Protein AF-A0A846NCU1-F1 (afdb_monomer_lite)

Sequence (88 aa):
GDSGSITPKGIHFHLGSQITRVDPYLRCVEKMAEFISHLRKEGVDLEYMDMGGGFGIAYRGKESPLDIEELANRLTPFIREHKLKLIM

Foldseek 3Di:
DDPPPDAAAEDEDEPAAQDQELVVLLVVLVVVLVVQVVVVVVVRHYAAYEHDDRFHDPPDPVDHTHDPVVNCVSCVVSCVVSNHDYHD

Secondary structure (DSSP, 8-state):
---SS----EEE----S-B--SHHHHHHHHHHHHHHHHHHHTT----EEE----B---SSTTPPPP-HHHHHHHHHHHHHHTTPEEE-

Radius of gyration: 15.2 Å; chains: 1; bounding box: 36×21×49 Å

Structure (mmCIF, N/CA/C/O backbone):
data_AF-A0A846NCU1-F1
#
_entry.id   AF-A0A846NCU1-F1
#
loop_
_atom_site.group_PDB
_atom_site.id
_atom_site.type_symbol
_atom_site.label_atom_id
_atom_site.label_alt_id
_atom_site.label_comp_id
_atom_site.label_asym_id
_atom_site.label_entity_id
_atom_site.label_seq_id
_atom_site.pdbx_PDB_ins_code
_atom_site.Cartn_x
_atom_site.Cartn_y
_atom_site.Cartn_z
_atom_site.occupancy
_atom_site.B_iso_or_equiv
_atom_site.auth_seq_id
_atom_site.auth_comp_id
_atom_site.auth_asym_id
_atom_site.auth_atom_id
_atom_site.pdbx_PDB_model_num
ATOM 1 N N . GLY A 1 1 ? -14.341 -10.713 16.975 1.00 55.56 1 GLY A N 1
ATOM 2 C CA . GLY A 1 1 ? -13.896 -11.574 18.085 1.00 55.56 1 GLY A CA 1
ATOM 3 C C . GLY A 1 1 ? -12.670 -10.942 18.688 1.00 55.56 1 GLY A C 1
ATOM 4 O O . GLY A 1 1 ? -11.706 -10.756 17.962 1.00 55.56 1 GLY A O 1
ATOM 5 N N . ASP A 1 2 ? -12.748 -10.531 19.948 1.00 66.06 2 ASP A N 1
ATOM 6 C CA . ASP A 1 2 ? -11.654 -9.873 20.662 1.00 66.06 2 ASP A CA 1
ATOM 7 C C . ASP A 1 2 ? -10.844 -10.941 21.410 1.00 66.06 2 ASP A C 1
ATOM 9 O O . ASP A 1 2 ? -11.385 -11.636 22.270 1.00 66.06 2 ASP A O 1
ATOM 13 N N . SER A 1 3 ? -9.580 -11.141 21.027 1.00 68.81 3 SER A N 1
ATOM 14 C CA . SER A 1 3 ? -8.692 -12.101 21.692 1.00 68.81 3 SER A CA 1
ATOM 15 C C . SER A 1 3 ? -7.936 -11.487 22.876 1.00 68.81 3 SER A C 1
ATOM 17 O O . SER A 1 3 ? -7.070 -12.154 23.439 1.00 68.81 3 SER A O 1
ATOM 19 N N . GLY A 1 4 ? -8.220 -10.231 23.257 1.00 81.81 4 GLY A N 1
ATOM 20 C CA . GLY A 1 4 ? -7.697 -9.543 24.447 1.00 81.81 4 GLY A CA 1
ATOM 21 C C . GLY A 1 4 ? -6.198 -9.205 24.428 1.00 81.81 4 GLY A C 1
ATOM 22 O O . GLY A 1 4 ? -5.754 -8.331 25.164 1.00 81.81 4 GLY A O 1
ATOM 23 N N . SER A 1 5 ? -5.411 -9.868 23.579 1.00 91.69 5 SER A N 1
ATOM 24 C CA . SER A 1 5 ? -3.955 -9.710 23.464 1.00 91.69 5 SER A CA 1
ATOM 25 C C . SER A 1 5 ? -3.478 -9.332 22.059 1.00 91.69 5 SER A C 1
ATOM 27 O O . SER A 1 5 ? -2.290 -9.080 21.869 1.00 91.69 5 SER A O 1
ATOM 29 N N . ILE A 1 6 ? -4.380 -9.285 21.069 1.00 91.38 6 ILE A N 1
ATOM 30 C CA . ILE A 1 6 ? -4.046 -8.991 19.670 1.00 91.38 6 ILE A CA 1
ATOM 31 C C . ILE A 1 6 ? -5.001 -7.926 19.141 1.00 91.38 6 ILE A C 1
ATOM 33 O O . ILE A 1 6 ? -6.217 -8.093 19.169 1.00 91.38 6 ILE A O 1
ATOM 37 N N . THR A 1 7 ? -4.436 -6.851 18.596 1.00 91.19 7 THR A N 1
ATOM 38 C CA . THR A 1 7 ? -5.184 -5.817 17.875 1.00 91.19 7 THR A CA 1
ATOM 39 C C . THR A 1 7 ? -4.718 -5.796 16.422 1.00 91.19 7 THR A C 1
ATOM 41 O O . THR A 1 7 ? -3.569 -5.428 16.167 1.00 91.19 7 THR A O 1
ATOM 44 N N . PRO A 1 8 ? -5.570 -6.169 15.453 1.00 92.69 8 PRO A N 1
ATOM 45 C CA . PRO A 1 8 ? -5.255 -6.003 14.040 1.00 92.69 8 PRO A CA 1
ATOM 46 C C . PRO A 1 8 ? -5.044 -4.519 13.720 1.00 92.69 8 PRO A C 1
ATOM 48 O O . PRO A 1 8 ? -5.892 -3.691 14.040 1.00 92.69 8 PRO A O 1
ATOM 51 N N . LYS A 1 9 ? -3.905 -4.178 13.109 1.00 94.06 9 LYS A N 1
ATOM 52 C CA . LYS A 1 9 ? -3.569 -2.791 12.736 1.00 94.06 9 LYS A CA 1
ATOM 53 C C . LYS A 1 9 ? -3.472 -2.560 11.238 1.00 94.06 9 LYS A C 1
ATOM 55 O O . LYS A 1 9 ? -3.617 -1.426 10.791 1.00 94.06 9 LYS A O 1
ATOM 60 N N . GLY A 1 10 ? -3.264 -3.606 10.454 1.00 93.94 10 GLY A N 1
ATOM 61 C CA . GLY A 1 10 ? -3.174 -3.476 9.012 1.00 93.94 10 GLY A CA 1
ATOM 62 C C . GLY A 1 10 ? -3.330 -4.794 8.285 1.00 93.94 10 GLY A C 1
ATOM 63 O O . GLY A 1 10 ? -3.537 -5.841 8.898 1.00 93.94 10 GLY A O 1
ATOM 64 N N . ILE A 1 11 ? -3.211 -4.705 6.968 1.00 94.25 11 ILE A N 1
ATOM 65 C CA . ILE A 1 11 ? -3.199 -5.839 6.052 1.00 94.25 11 ILE A CA 1
ATOM 66 C C . ILE A 1 11 ? -1.951 -5.775 5.177 1.00 94.25 11 ILE A C 1
ATOM 68 O O . ILE A 1 11 ? -1.494 -4.689 4.830 1.00 94.25 11 ILE A O 1
ATOM 72 N N . HIS A 1 12 ? -1.422 -6.942 4.825 1.00 94.81 12 HIS A N 1
ATOM 73 C CA . HIS A 1 12 ? -0.279 -7.091 3.938 1.00 94.81 12 HIS A CA 1
ATOM 74 C C . HIS A 1 12 ? -0.663 -7.962 2.743 1.00 94.81 12 HIS A C 1
ATOM 76 O O . HIS A 1 12 ? -1.342 -8.981 2.908 1.00 94.81 12 HIS A O 1
ATOM 82 N N . PHE A 1 13 ? -0.183 -7.599 1.557 1.00 93.88 13 PHE A N 1
ATOM 83 C CA . PHE A 1 13 ? -0.174 -8.482 0.399 1.00 93.88 13 PHE A CA 1
ATOM 84 C C . PHE A 1 13 ? 1.128 -8.351 -0.387 1.00 93.88 13 PHE A C 1
ATOM 86 O O . PHE A 1 13 ? 1.805 -7.333 -0.335 1.00 93.88 13 PHE A O 1
ATOM 93 N N . HIS A 1 14 ? 1.451 -9.389 -1.157 1.00 94.94 14 HIS A N 1
ATOM 94 C CA . HIS A 1 14 ? 2.602 -9.394 -2.046 1.00 94.94 14 HIS A CA 1
ATOM 95 C C . HIS A 1 14 ? 2.229 -10.070 -3.366 1.00 94.94 14 HIS A C 1
ATOM 97 O O . HIS A 1 14 ? 1.809 -11.227 -3.387 1.00 94.94 14 HIS A O 1
ATOM 103 N N . LEU A 1 15 ? 2.365 -9.335 -4.471 1.00 93.69 15 LEU A N 1
ATOM 104 C CA . LEU A 1 15 ? 1.997 -9.809 -5.809 1.0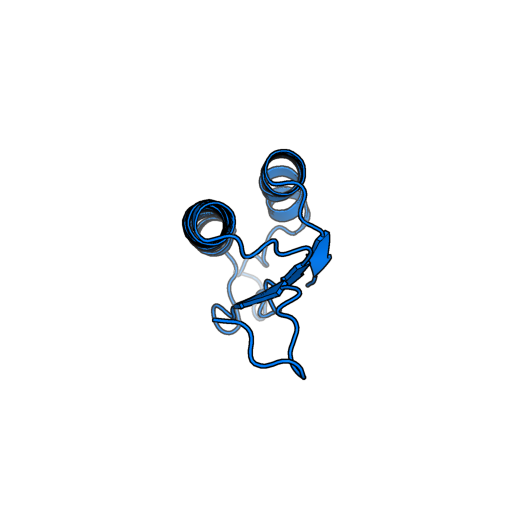0 93.69 15 LEU A CA 1
ATOM 105 C C . LEU A 1 15 ? 3.032 -10.751 -6.445 1.00 93.69 15 LEU A C 1
ATOM 107 O O . LEU A 1 15 ? 2.747 -11.368 -7.471 1.00 93.69 15 LEU A O 1
ATOM 111 N N . GLY A 1 16 ? 4.219 -10.854 -5.848 1.00 92.31 16 GLY A N 1
ATOM 112 C CA . GLY A 1 16 ? 5.389 -11.508 -6.422 1.00 92.31 16 GLY A CA 1
ATOM 113 C C . GLY A 1 16 ? 6.435 -10.493 -6.879 1.00 92.31 16 GLY A C 1
ATOM 114 O O . GLY A 1 16 ? 6.363 -9.313 -6.544 1.00 92.31 16 GLY A O 1
ATOM 115 N N . SER A 1 17 ? 7.408 -10.963 -7.656 1.00 94.06 17 SER A N 1
ATOM 116 C CA . SER A 1 17 ? 8.564 -10.172 -8.091 1.00 94.06 17 SER A CA 1
ATOM 117 C C . SER A 1 17 ? 8.530 -9.858 -9.583 1.00 94.06 17 SER A C 1
ATOM 119 O O . SER A 1 17 ? 7.901 -10.565 -10.369 1.00 94.06 17 SER A O 1
ATOM 121 N N . GLN A 1 18 ? 9.289 -8.834 -9.974 1.00 93.94 18 GLN A N 1
ATOM 122 C CA . GLN A 1 18 ? 9.517 -8.437 -11.362 1.00 93.94 18 GLN A CA 1
ATOM 123 C C . GLN A 1 18 ? 8.248 -7.974 -12.100 1.00 93.94 18 GLN A C 1
ATOM 125 O O . GLN A 1 18 ? 8.075 -8.194 -13.299 1.00 93.94 18 GLN A O 1
ATOM 130 N N . ILE A 1 19 ? 7.353 -7.288 -11.389 1.00 94.38 19 ILE A N 1
ATOM 131 C CA . ILE A 1 19 ? 6.134 -6.729 -11.975 1.00 94.38 19 ILE A CA 1
ATOM 132 C C . ILE A 1 19 ? 6.444 -5.356 -12.560 1.00 94.38 19 ILE A C 1
ATOM 134 O O . ILE A 1 19 ? 6.700 -4.398 -11.838 1.00 94.38 19 ILE A O 1
ATOM 138 N N . THR A 1 20 ? 6.401 -5.256 -13.885 1.00 94.88 20 THR A N 1
ATOM 139 C CA . THR A 1 20 ? 6.725 -4.029 -14.632 1.00 94.88 20 THR A CA 1
ATOM 140 C C . THR A 1 20 ? 5.499 -3.211 -15.032 1.00 94.88 20 THR A C 1
ATOM 142 O O . THR A 1 20 ? 5.629 -2.158 -15.645 1.00 94.88 20 THR A O 1
ATOM 145 N N . ARG A 1 21 ? 4.290 -3.682 -14.708 1.00 94.94 21 ARG A N 1
ATOM 146 C CA . ARG A 1 21 ? 3.029 -3.006 -15.038 1.00 94.94 21 ARG A CA 1
ATOM 147 C C . ARG A 1 21 ? 2.363 -2.460 -13.786 1.00 94.94 21 ARG A C 1
ATOM 149 O O . ARG A 1 21 ? 2.368 -3.120 -12.753 1.00 94.94 21 ARG A O 1
ATOM 156 N N . VAL A 1 22 ? 1.714 -1.309 -13.922 1.00 95.19 22 VAL A N 1
ATOM 157 C CA . VAL A 1 22 ? 0.955 -0.659 -12.843 1.00 95.19 22 VAL A CA 1
ATOM 158 C C . VAL A 1 22 ? -0.372 -1.383 -12.569 1.00 95.19 22 VAL A C 1
ATOM 160 O O . VAL A 1 22 ? -0.753 -1.562 -11.414 1.00 95.19 22 VAL A O 1
ATOM 163 N N . ASP A 1 23 ? -1.051 -1.885 -13.609 1.00 95.38 23 ASP A N 1
ATOM 164 C CA . ASP A 1 23 ? -2.401 -2.472 -13.495 1.00 95.38 23 ASP A CA 1
ATOM 165 C C . ASP A 1 23 ? -2.565 -3.574 -12.427 1.00 95.38 23 ASP A C 1
ATOM 167 O O . ASP A 1 23 ? -3.592 -3.584 -11.746 1.00 95.38 23 ASP A O 1
ATOM 171 N N . PRO A 1 24 ? -1.628 -4.533 -12.261 1.00 94.94 24 PRO A N 1
ATOM 172 C CA . PRO A 1 24 ? -1.745 -5.559 -11.228 1.00 94.94 24 PRO A CA 1
ATOM 173 C C . PRO A 1 24 ? -1.809 -4.980 -9.812 1.00 94.94 24 PRO A C 1
ATOM 175 O O . PRO A 1 24 ? -2.618 -5.452 -9.014 1.00 94.94 24 PRO A O 1
ATOM 178 N N . TYR A 1 25 ? -1.014 -3.945 -9.522 1.00 94.56 25 TYR A N 1
ATOM 179 C CA . TYR A 1 25 ? -1.029 -3.267 -8.226 1.00 94.56 25 TYR A CA 1
ATOM 180 C C . TYR A 1 25 ? -2.379 -2.600 -7.976 1.00 94.56 25 TYR A C 1
ATOM 182 O O . TYR A 1 25 ? -2.978 -2.824 -6.928 1.00 94.56 25 TYR A O 1
ATOM 190 N N . LEU A 1 26 ? -2.908 -1.874 -8.965 1.00 92.88 26 LEU A N 1
ATOM 191 C CA . LEU A 1 26 ? -4.199 -1.191 -8.835 1.00 92.88 26 LEU A CA 1
ATOM 192 C C . LEU A 1 26 ? -5.348 -2.164 -8.575 1.00 92.88 26 LEU A C 1
ATOM 194 O O . LEU A 1 26 ? -6.102 -1.974 -7.625 1.00 92.88 26 LEU A O 1
ATOM 198 N N . ARG A 1 27 ? -5.427 -3.262 -9.338 1.00 93.69 27 ARG A N 1
ATOM 199 C CA . ARG A 1 27 ? -6.467 -4.283 -9.128 1.00 93.69 27 ARG A CA 1
ATOM 200 C C . ARG A 1 27 ? -6.395 -4.924 -7.744 1.00 93.69 27 ARG A C 1
ATOM 202 O O . ARG A 1 2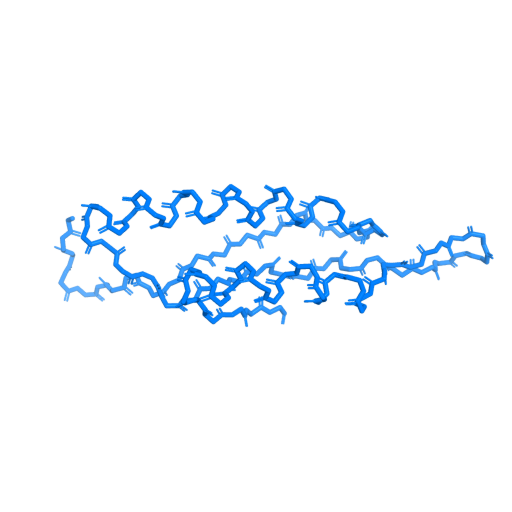7 ? -7.420 -5.323 -7.196 1.00 93.69 27 ARG A O 1
ATOM 209 N N . CYS A 1 28 ? -5.193 -5.098 -7.197 1.00 93.44 28 CYS A N 1
ATOM 210 C CA . CYS A 1 28 ? -5.043 -5.648 -5.855 1.00 93.44 28 CYS A CA 1
ATOM 211 C C . CYS A 1 28 ? -5.428 -4.642 -4.784 1.00 93.44 28 CYS A C 1
ATOM 213 O O . CYS A 1 28 ? -6.162 -5.001 -3.869 1.00 93.44 28 CYS A O 1
ATOM 215 N N . VAL A 1 29 ? -4.995 -3.395 -4.924 1.00 91.69 29 VAL A N 1
ATOM 216 C CA . VAL A 1 29 ? -5.351 -2.317 -4.005 1.00 91.69 29 VAL A CA 1
ATOM 217 C C . VAL A 1 29 ? -6.868 -2.109 -3.959 1.00 91.69 29 VAL A C 1
ATOM 219 O O . VAL A 1 29 ? 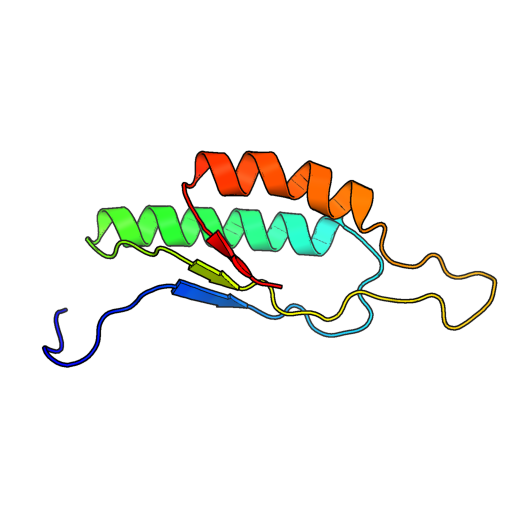-7.420 -2.078 -2.861 1.00 91.69 29 VAL A O 1
ATOM 222 N N . GLU A 1 30 ? -7.553 -2.113 -5.109 1.00 90.88 30 GLU A N 1
ATOM 223 C CA . GLU A 1 30 ? -9.025 -2.084 -5.208 1.00 90.88 30 GLU A CA 1
ATOM 224 C C . GLU A 1 30 ? -9.680 -3.191 -4.371 1.00 90.88 30 GLU A C 1
ATOM 226 O O . GLU A 1 30 ? -10.461 -2.910 -3.459 1.00 90.88 30 GLU A O 1
ATOM 231 N N . LYS A 1 31 ? -9.282 -4.449 -4.595 1.00 93.19 31 LYS A N 1
ATOM 232 C CA . LYS A 1 31 ? -9.784 -5.593 -3.816 1.00 93.19 31 LYS A CA 1
ATOM 233 C C . LYS A 1 31 ? -9.484 -5.467 -2.324 1.00 93.19 31 LYS A C 1
ATOM 235 O O . LYS A 1 31 ? -10.301 -5.859 -1.492 1.00 93.19 31 LYS A O 1
ATOM 240 N N . MET A 1 32 ? -8.309 -4.948 -1.968 1.00 92.69 32 MET A N 1
ATOM 241 C CA . MET A 1 32 ? -7.939 -4.764 -0.569 1.00 92.69 32 MET A CA 1
ATOM 242 C C . MET A 1 32 ? -8.799 -3.699 0.103 1.00 92.69 32 MET A C 1
ATOM 244 O O . MET A 1 32 ? -9.195 -3.912 1.246 1.00 92.69 32 MET A O 1
ATOM 248 N N . ALA A 1 33 ? -9.160 -2.597 -0.559 1.00 88.44 33 ALA A N 1
ATOM 249 C CA . ALA A 1 33 ? -10.065 -1.645 0.082 1.00 88.44 33 ALA A CA 1
ATOM 250 C C . ALA A 1 33 ? -11.507 -2.127 0.173 1.00 88.44 33 ALA A C 1
ATOM 252 O O . ALA A 1 33 ? -12.163 -1.815 1.167 1.00 88.44 33 ALA A O 1
ATOM 253 N N . GLU A 1 34 ? -12.001 -2.902 -0.796 1.00 91.50 34 GLU A N 1
ATOM 254 C CA . GLU A 1 34 ? -13.297 -3.578 -0.653 1.00 91.50 34 GLU A CA 1
ATOM 255 C C . GLU A 1 34 ? -13.302 -4.455 0.605 1.00 91.50 34 GLU A C 1
ATOM 257 O O . GLU A 1 34 ? -14.221 -4.381 1.426 1.00 91.50 34 GLU A O 1
ATOM 262 N N . PHE A 1 35 ? -12.224 -5.216 0.809 1.00 93.56 35 PHE A N 1
ATOM 263 C CA . PHE A 1 35 ? -12.061 -6.053 1.989 1.00 93.56 35 PHE A CA 1
ATOM 264 C C . PHE A 1 35 ? -11.940 -5.235 3.285 1.00 93.56 35 PHE A C 1
ATOM 266 O O . PHE A 1 35 ? -12.619 -5.537 4.262 1.00 93.56 35 PHE A O 1
ATOM 273 N N . ILE A 1 36 ? -11.158 -4.153 3.298 1.00 92.19 36 ILE A N 1
ATOM 274 C CA . ILE A 1 36 ? -11.039 -3.252 4.459 1.00 92.19 36 ILE A CA 1
ATOM 275 C C . ILE A 1 36 ? -12.380 -2.589 4.785 1.00 92.19 36 ILE A C 1
ATOM 277 O O . ILE A 1 36 ? -12.744 -2.462 5.951 1.00 92.19 36 ILE A O 1
ATOM 281 N N . SER A 1 37 ? -13.142 -2.184 3.769 1.00 90.94 37 SER A N 1
ATOM 282 C CA . SER A 1 37 ? -14.485 -1.626 3.938 1.00 90.94 37 SER A CA 1
ATOM 283 C C . SER A 1 37 ? -15.433 -2.642 4.576 1.00 90.94 37 SER A C 1
ATOM 285 O O . SER A 1 37 ? -16.203 -2.294 5.471 1.00 90.94 37 SER A O 1
ATOM 287 N N . HIS A 1 38 ? -15.347 -3.911 4.169 1.00 94.06 38 HIS A N 1
ATOM 288 C CA . HIS A 1 38 ? -16.081 -4.993 4.816 1.00 94.06 38 HIS A CA 1
ATOM 289 C C . HIS A 1 38 ? -15.642 -5.187 6.277 1.00 94.06 38 HIS A C 1
ATOM 291 O O . HIS A 1 38 ? -16.492 -5.169 7.161 1.00 94.06 38 HIS A O 1
ATOM 297 N N . LEU A 1 39 ? -14.337 -5.259 6.554 1.00 93.44 39 LEU A N 1
ATOM 298 C CA . LEU A 1 39 ? -13.804 -5.397 7.916 1.00 93.44 39 LEU A CA 1
ATOM 299 C C . LEU A 1 39 ? -14.230 -4.253 8.846 1.00 93.44 39 LEU A C 1
ATOM 301 O O . LEU A 1 39 ? -14.591 -4.498 9.996 1.00 93.44 39 LEU A O 1
ATOM 305 N N . ARG A 1 40 ? -14.276 -3.016 8.339 1.00 92.19 40 ARG A N 1
ATOM 306 C CA . ARG A 1 40 ? -14.771 -1.859 9.099 1.00 92.19 40 ARG A CA 1
ATOM 307 C C . ARG A 1 40 ? -16.231 -2.016 9.515 1.00 92.19 40 ARG A C 1
ATOM 309 O O . ARG A 1 40 ? -16.581 -1.626 10.625 1.00 92.19 40 ARG A O 1
ATOM 316 N N . LYS A 1 41 ? -17.078 -2.607 8.664 1.00 94.56 41 LYS A N 1
ATOM 317 C CA . LYS A 1 41 ? -18.482 -2.909 9.008 1.00 94.56 41 LYS A CA 1
ATOM 318 C C . LYS A 1 41 ? -18.587 -3.969 10.106 1.00 94.56 41 LYS A C 1
ATOM 320 O O . LYS A 1 41 ? -19.500 -3.898 10.918 1.00 94.56 41 LYS A O 1
ATOM 325 N N . GLU A 1 42 ? -17.620 -4.880 10.170 1.00 94.50 42 GLU A N 1
ATOM 326 C CA . GLU A 1 42 ? -17.488 -5.896 11.223 1.00 94.50 42 GLU A CA 1
ATOM 327 C C . GLU A 1 42 ? -16.802 -5.364 12.502 1.00 94.50 42 GLU A C 1
ATOM 329 O O . GLU A 1 42 ? -16.521 -6.125 13.429 1.00 94.50 42 GLU A O 1
ATOM 334 N N . GLY A 1 43 ? -16.515 -4.057 12.575 1.00 93.19 43 GLY A N 1
ATOM 335 C CA . GLY A 1 43 ? -15.900 -3.413 13.740 1.00 93.19 43 GLY A CA 1
ATOM 336 C C . GLY A 1 43 ? -14.374 -3.524 13.811 1.00 93.19 43 GLY A C 1
ATOM 337 O O . GLY A 1 43 ? -13.792 -3.208 14.847 1.00 93.19 43 GLY A O 1
ATOM 338 N N . VAL A 1 44 ? -13.711 -3.956 12.734 1.00 92.75 44 VAL A N 1
ATOM 339 C CA . VAL A 1 44 ? -12.246 -4.002 12.631 1.00 92.75 44 VAL A CA 1
ATOM 340 C C . VAL A 1 44 ? -1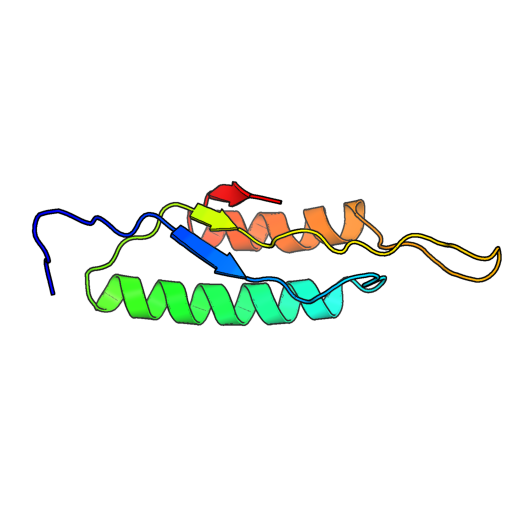1.759 -2.789 11.846 1.00 92.75 44 VAL A C 1
ATOM 342 O O . VAL A 1 44 ? -11.895 -2.732 10.624 1.00 92.75 44 VAL A O 1
ATOM 345 N N . ASP A 1 45 ? -11.172 -1.817 12.541 1.00 90.50 45 ASP A N 1
ATOM 346 C CA . ASP A 1 45 ? -10.588 -0.640 11.898 1.00 90.50 45 ASP A CA 1
ATOM 347 C C . ASP A 1 45 ? -9.082 -0.817 11.681 1.00 90.50 45 ASP A C 1
ATOM 349 O O . ASP A 1 45 ? -8.306 -0.953 12.629 1.00 90.50 45 ASP A O 1
ATOM 353 N N . LEU A 1 46 ? -8.678 -0.844 10.410 1.00 93.06 46 LEU A N 1
ATOM 354 C CA . LEU A 1 46 ? -7.286 -0.990 9.994 1.00 93.06 46 LEU A CA 1
ATOM 355 C C . LEU A 1 46 ? -6.694 0.374 9.630 1.00 93.06 46 LEU A C 1
ATOM 357 O O . LEU A 1 46 ? -7.315 1.178 8.933 1.00 93.06 46 LEU A O 1
ATOM 361 N N . GLU A 1 47 ? -5.458 0.597 10.070 1.00 92.75 47 GLU A N 1
ATOM 362 C CA . GLU A 1 47 ? -4.701 1.834 9.867 1.00 92.75 47 GLU A CA 1
ATOM 363 C C . GLU A 1 47 ? -3.690 1.721 8.713 1.00 92.75 47 GLU A C 1
ATOM 365 O O . GLU A 1 47 ? -3.382 2.723 8.064 1.00 92.75 47 GLU A O 1
ATOM 370 N N . TYR A 1 48 ? -3.169 0.516 8.454 1.00 93.69 48 TYR A N 1
ATOM 371 C CA . TYR A 1 48 ? -2.073 0.280 7.508 1.00 93.69 48 TYR A CA 1
ATOM 372 C C . TYR A 1 48 ? -2.471 -0.669 6.373 1.00 93.69 48 TYR A C 1
ATOM 374 O O . TYR A 1 48 ? -3.135 -1.685 6.592 1.00 93.69 48 TYR A O 1
ATOM 382 N N . MET A 1 49 ? -2.001 -0.360 5.166 1.00 94.12 49 MET A N 1
ATOM 383 C CA . MET A 1 49 ? -1.982 -1.277 4.029 1.00 94.12 49 MET A CA 1
ATOM 384 C C . MET A 1 49 ? -0.541 -1.404 3.549 1.00 94.12 49 MET A C 1
ATOM 386 O O . MET A 1 49 ? 0.057 -0.415 3.137 1.00 94.12 49 MET A O 1
ATOM 390 N N . ASP A 1 50 ? -0.000 -2.611 3.607 1.00 94.75 50 ASP A N 1
ATOM 391 C CA . ASP A 1 50 ? 1.320 -2.946 3.091 1.00 94.75 50 ASP A CA 1
ATOM 392 C C . ASP A 1 50 ? 1.172 -3.689 1.760 1.00 94.75 50 ASP A C 1
ATOM 394 O O . ASP A 1 50 ? 0.514 -4.730 1.674 1.00 94.75 50 ASP A O 1
ATOM 398 N N . MET A 1 51 ? 1.742 -3.098 0.715 1.00 94.00 51 MET A N 1
ATOM 399 C CA . MET A 1 51 ? 1.673 -3.588 -0.659 1.00 94.00 51 MET A CA 1
ATOM 400 C C . MET A 1 51 ? 2.824 -4.535 -1.021 1.00 94.00 51 MET A C 1
ATOM 402 O O . MET A 1 51 ? 2.842 -5.100 -2.122 1.00 94.00 51 MET A O 1
ATOM 406 N N . GLY A 1 52 ? 3.802 -4.663 -0.118 1.00 92.12 52 GLY A N 1
ATOM 407 C CA . GLY A 1 52 ? 5.085 -5.284 -0.384 1.00 92.12 52 GLY A CA 1
ATOM 408 C C . GLY A 1 52 ? 5.843 -4.614 -1.536 1.00 92.12 52 GLY A C 1
ATOM 409 O O . GLY A 1 52 ? 5.479 -3.555 -2.046 1.00 92.12 52 GLY A O 1
ATOM 410 N N . GLY A 1 53 ? 6.911 -5.282 -1.974 1.00 89.88 53 GLY A N 1
ATOM 411 C CA . GLY A 1 53 ? 7.739 -4.835 -3.094 1.00 89.88 53 GLY A CA 1
ATOM 412 C C . GLY A 1 53 ? 7.457 -5.580 -4.401 1.00 89.88 53 GLY A C 1
ATOM 413 O O . GLY A 1 53 ? 6.317 -5.842 -4.785 1.00 89.88 53 GLY A O 1
ATOM 414 N N . GLY A 1 54 ? 8.537 -5.951 -5.094 1.00 91.00 54 GLY A N 1
ATOM 415 C CA . GLY A 1 54 ? 8.466 -6.710 -6.347 1.00 91.00 54 GLY A CA 1
ATOM 416 C C . GLY A 1 54 ? 8.424 -5.858 -7.614 1.00 91.00 54 GLY A C 1
ATOM 417 O O . GLY A 1 54 ? 8.208 -6.394 -8.702 1.00 91.00 54 GLY A O 1
ATOM 418 N N . PHE A 1 55 ? 8.669 -4.553 -7.477 1.00 93.56 55 PHE A N 1
ATOM 419 C CA . PHE A 1 55 ? 8.738 -3.600 -8.579 1.00 93.56 55 PHE A CA 1
ATOM 420 C C . PHE A 1 55 ? 9.794 -4.030 -9.598 1.00 93.56 55 PHE A C 1
ATOM 422 O O . PHE A 1 55 ? 10.974 -4.181 -9.275 1.00 93.56 55 PHE A O 1
ATOM 429 N N . GLY A 1 56 ? 9.351 -4.280 -10.827 1.00 91.69 56 GLY A N 1
ATOM 430 C CA . GLY A 1 56 ? 10.213 -4.792 -11.878 1.00 91.69 56 GLY A CA 1
ATOM 431 C C . GLY A 1 56 ? 11.169 -3.736 -12.413 1.00 91.69 56 GLY A C 1
ATOM 432 O O . GLY A 1 56 ? 10.782 -2.592 -12.653 1.00 91.69 56 GLY A O 1
ATOM 433 N N . ILE A 1 57 ? 12.411 -4.148 -12.649 1.00 91.75 57 ILE A N 1
ATOM 434 C CA . ILE A 1 57 ? 13.443 -3.334 -13.303 1.00 91.75 57 ILE A CA 1
ATOM 435 C C . ILE A 1 57 ? 13.685 -3.821 -14.733 1.00 91.75 57 ILE A C 1
ATOM 437 O O . ILE A 1 57 ? 13.370 -4.961 -15.063 1.00 91.75 57 ILE A O 1
ATOM 441 N N . ALA A 1 58 ? 14.278 -2.994 -15.588 1.00 92.31 58 ALA A N 1
ATOM 442 C CA . ALA A 1 58 ? 14.727 -3.450 -16.899 1.00 92.31 58 ALA A CA 1
ATOM 443 C C . ALA A 1 58 ? 16.055 -4.210 -16.759 1.00 92.31 58 ALA A C 1
ATOM 445 O O . ALA A 1 58 ? 17.096 -3.601 -16.518 1.00 92.31 58 ALA A O 1
ATOM 446 N N . TYR A 1 59 ? 16.038 -5.535 -16.918 1.00 88.75 59 TYR A N 1
ATOM 447 C CA . TYR A 1 59 ? 17.266 -6.340 -16.913 1.00 88.75 59 TYR A CA 1
ATOM 448 C C . TYR A 1 59 ? 17.973 -6.309 -18.267 1.00 88.75 59 TYR A C 1
ATOM 450 O O . TYR A 1 59 ? 19.186 -6.507 -18.355 1.00 88.75 59 TYR A O 1
ATOM 458 N N . ARG A 1 60 ? 17.210 -6.089 -19.341 1.00 88.25 60 ARG A N 1
ATOM 459 C CA . ARG A 1 60 ? 17.701 -6.023 -20.721 1.00 88.25 60 ARG A CA 1
ATOM 460 C C . ARG A 1 60 ? 17.231 -4.731 -21.374 1.00 88.25 60 ARG A C 1
ATOM 462 O O . ARG A 1 60 ? 16.147 -4.241 -21.086 1.00 88.25 60 ARG A O 1
ATOM 469 N N . GLY A 1 61 ? 17.998 -4.219 -22.335 1.00 80.31 61 GLY A N 1
ATOM 470 C CA . GLY A 1 61 ? 17.765 -2.896 -22.936 1.00 80.31 61 GLY A CA 1
ATOM 471 C C . GLY A 1 61 ? 16.462 -2.698 -23.730 1.00 80.31 61 GLY A C 1
ATOM 472 O O . GLY A 1 61 ? 16.266 -1.619 -24.272 1.00 80.31 61 GLY A O 1
ATOM 473 N N . LYS A 1 62 ? 15.589 -3.709 -23.843 1.00 81.12 62 LYS A N 1
ATOM 474 C CA . LYS A 1 62 ? 14.263 -3.594 -24.485 1.00 81.12 62 LYS A CA 1
ATOM 475 C C . LYS A 1 62 ? 13.100 -3.649 -23.488 1.00 81.12 62 LYS A C 1
ATOM 477 O O . LYS A 1 62 ? 11.951 -3.557 -23.905 1.00 81.12 62 LYS A O 1
ATOM 482 N N . GLU A 1 63 ? 13.383 -3.853 -22.206 1.00 86.00 63 GLU A N 1
ATOM 483 C CA . GLU A 1 63 ? 12.370 -3.915 -21.156 1.00 86.00 63 GLU A CA 1
ATOM 484 C C . GLU A 1 63 ? 12.127 -2.517 -20.589 1.00 86.00 63 GLU A C 1
ATOM 486 O O . GLU A 1 63 ? 13.059 -1.729 -20.433 1.00 86.00 63 GLU A O 1
ATOM 491 N N . SER A 1 64 ? 10.875 -2.222 -20.256 1.00 89.69 64 SER A N 1
ATOM 492 C CA . SER A 1 64 ? 10.529 -1.044 -19.466 1.00 89.69 64 SER A CA 1
ATOM 493 C C . SER A 1 64 ? 10.429 -1.460 -17.997 1.00 89.69 64 SER A C 1
ATOM 495 O O . SER A 1 64 ? 9.770 -2.466 -17.710 1.00 89.69 64 SER A O 1
ATOM 497 N N . PRO A 1 65 ? 11.077 -0.736 -17.068 1.00 93.44 65 PRO A N 1
ATOM 498 C CA . PRO A 1 65 ? 10.839 -0.937 -15.647 1.00 93.44 65 PRO A CA 1
ATOM 499 C C . PRO A 1 65 ? 9.417 -0.489 -15.295 1.00 93.44 65 PRO A C 1
ATOM 501 O O . PRO A 1 65 ? 8.730 0.141 -16.101 1.00 93.44 65 PRO A O 1
ATOM 504 N N . LEU A 1 66 ? 8.988 -0.792 -14.075 1.00 95.06 66 LEU A N 1
ATOM 505 C CA . LEU A 1 66 ? 7.759 -0.225 -13.544 1.00 95.06 66 LEU A CA 1
ATOM 506 C C . LEU A 1 66 ? 7.851 1.305 -13.481 1.00 95.06 66 LEU A C 1
ATOM 508 O O . LEU A 1 66 ? 8.811 1.852 -12.937 1.00 95.06 66 LEU A O 1
ATOM 512 N N . ASP A 1 67 ? 6.821 1.979 -13.985 1.00 95.69 67 ASP A N 1
ATOM 513 C CA . ASP A 1 67 ? 6.658 3.416 -13.803 1.00 95.69 67 ASP A CA 1
ATOM 514 C C . ASP A 1 67 ? 6.162 3.707 -12.375 1.00 95.69 67 ASP A C 1
ATOM 516 O O . ASP A 1 67 ? 4.984 3.547 -12.040 1.00 95.69 67 ASP A O 1
ATOM 520 N N . ILE A 1 68 ? 7.100 4.082 -11.503 1.00 93.81 68 ILE A N 1
ATOM 521 C CA . ILE A 1 68 ? 6.827 4.389 -10.093 1.00 93.81 68 ILE A CA 1
ATOM 522 C C . ILE A 1 68 ? 6.004 5.671 -9.948 1.00 93.81 68 ILE A C 1
ATOM 524 O O . ILE A 1 68 ? 5.191 5.771 -9.028 1.00 93.81 68 ILE A O 1
ATOM 528 N N . GLU A 1 69 ? 6.192 6.642 -10.841 1.00 95.38 69 GLU A N 1
ATOM 529 C CA . GLU A 1 69 ? 5.459 7.903 -10.788 1.00 95.38 69 GLU A CA 1
ATOM 530 C C . GLU A 1 69 ? 3.996 7.682 -11.178 1.00 95.38 69 GLU A C 1
ATOM 532 O O . GLU A 1 69 ? 3.091 8.119 -10.461 1.00 95.38 69 GLU A O 1
ATOM 537 N N . GLU A 1 70 ? 3.748 6.922 -12.247 1.00 96.38 70 GLU A N 1
ATOM 538 C CA . GLU A 1 70 ? 2.396 6.506 -12.619 1.00 96.38 70 GLU A CA 1
ATOM 539 C C . GLU A 1 70 ? 1.732 5.726 -11.476 1.00 96.38 70 GLU A C 1
ATOM 541 O O . GLU A 1 70 ? 0.607 6.047 -11.081 1.00 96.38 70 GLU A O 1
ATOM 546 N N . LEU A 1 71 ? 2.430 4.745 -10.891 1.00 95.06 71 LEU A N 1
ATOM 547 C CA . LEU A 1 71 ? 1.907 3.973 -9.766 1.00 95.06 71 LEU A CA 1
ATOM 548 C C . LEU A 1 71 ? 1.519 4.882 -8.587 1.00 95.06 71 LEU A C 1
ATOM 550 O O . LEU A 1 71 ? 0.397 4.792 -8.086 1.00 95.06 71 LEU A O 1
ATOM 554 N N . ALA A 1 72 ? 2.407 5.783 -8.163 1.00 93.81 72 ALA A N 1
ATOM 555 C CA . ALA A 1 72 ? 2.160 6.687 -7.040 1.00 93.81 72 ALA A CA 1
ATOM 556 C C . ALA A 1 72 ? 0.978 7.633 -7.303 1.00 93.81 72 ALA A C 1
ATOM 558 O O . ALA A 1 72 ? 0.113 7.809 -6.434 1.00 93.81 72 ALA A O 1
ATOM 559 N N . ASN A 1 73 ? 0.899 8.199 -8.511 1.00 95.88 73 ASN A N 1
ATOM 560 C CA . ASN A 1 73 ? -0.189 9.084 -8.927 1.00 95.88 73 ASN A CA 1
ATOM 561 C C . ASN A 1 73 ? -1.543 8.370 -8.911 1.00 95.88 73 ASN A C 1
ATOM 563 O O . ASN A 1 73 ? -2.553 8.957 -8.518 1.00 95.88 73 ASN A O 1
ATOM 567 N N . ARG A 1 74 ? -1.570 7.091 -9.296 1.00 94.38 74 ARG A N 1
ATOM 568 C CA . ARG A 1 74 ? -2.791 6.278 -9.321 1.00 94.38 74 ARG A CA 1
ATOM 569 C C . ARG A 1 74 ? -3.195 5.763 -7.939 1.00 94.38 74 ARG A C 1
ATOM 571 O O . ARG A 1 74 ? -4.388 5.678 -7.664 1.00 94.38 74 ARG A O 1
ATOM 578 N N . LEU A 1 75 ? -2.238 5.466 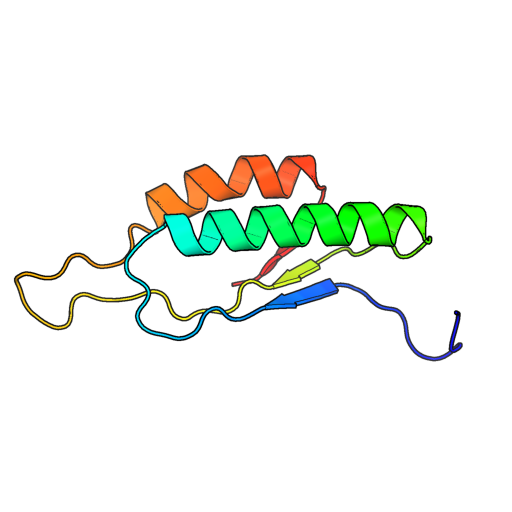-7.059 1.00 92.38 75 LEU A N 1
ATOM 579 C CA . LEU A 1 75 ? -2.509 4.971 -5.703 1.00 92.38 75 LEU A CA 1
ATOM 580 C C . LEU A 1 75 ? -2.899 6.072 -4.713 1.00 92.38 75 LEU A C 1
ATOM 582 O O . LEU A 1 75 ? -3.735 5.850 -3.840 1.00 92.38 75 LEU A O 1
ATOM 586 N N . THR A 1 76 ? -2.313 7.265 -4.824 1.00 92.19 76 THR A N 1
ATOM 587 C CA . THR A 1 76 ? -2.498 8.333 -3.826 1.00 92.19 76 THR A CA 1
ATOM 588 C C . THR A 1 76 ? -3.970 8.703 -3.570 1.00 92.19 76 THR A C 1
ATOM 590 O O . THR A 1 76 ? -4.347 8.804 -2.398 1.00 92.19 76 THR A O 1
ATOM 593 N N . PRO A 1 77 ? -4.830 8.898 -4.594 1.00 91.31 77 PRO A N 1
ATOM 594 C CA . PRO A 1 77 ? -6.244 9.207 -4.376 1.00 91.31 77 PRO A CA 1
ATOM 595 C C . PRO A 1 77 ? -6.966 8.099 -3.605 1.00 91.31 77 PRO A C 1
ATOM 597 O O . PRO A 1 77 ? -7.681 8.381 -2.646 1.00 91.31 77 PRO A O 1
ATOM 600 N N . PHE A 1 78 ? -6.696 6.847 -3.970 1.00 86.00 78 PHE A N 1
ATOM 601 C CA . PHE A 1 78 ? 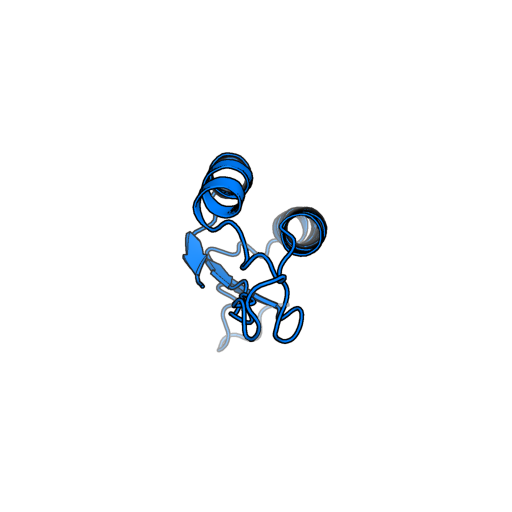-7.308 5.667 -3.374 1.00 86.00 78 PHE A CA 1
ATOM 602 C C . PHE A 1 78 ? -6.952 5.521 -1.889 1.00 86.00 78 PHE A C 1
ATOM 604 O O . PHE A 1 78 ? -7.815 5.362 -1.027 1.00 86.00 78 PHE A O 1
ATOM 611 N N . ILE A 1 79 ? -5.665 5.644 -1.557 1.00 88.81 79 ILE A N 1
ATOM 612 C CA . ILE A 1 79 ? -5.189 5.545 -0.172 1.00 88.81 79 ILE A CA 1
ATOM 613 C C . ILE A 1 79 ? -5.806 6.646 0.706 1.00 88.81 79 ILE A C 1
ATOM 615 O O . ILE A 1 79 ? -6.195 6.387 1.850 1.00 88.81 79 ILE A O 1
ATOM 619 N N . ARG A 1 80 ? -5.953 7.863 0.162 1.00 90.25 80 ARG A N 1
ATOM 620 C CA . ARG A 1 80 ? -6.594 8.992 0.854 1.00 90.25 80 ARG A CA 1
ATOM 621 C C . ARG A 1 80 ? -8.083 8.764 1.087 1.00 90.25 80 ARG A C 1
ATOM 623 O O . ARG A 1 80 ? -8.547 9.010 2.199 1.00 90.25 80 ARG A O 1
ATOM 630 N N . GLU A 1 81 ? -8.810 8.284 0.080 1.00 89.56 81 GLU A N 1
ATOM 631 C CA . GLU A 1 81 ? -10.242 7.970 0.182 1.00 89.56 81 GLU A CA 1
ATOM 632 C C . GLU A 1 81 ? -10.518 6.973 1.314 1.00 89.56 81 GLU A C 1
ATOM 634 O O . GLU A 1 81 ? -11.403 7.183 2.146 1.00 89.56 81 GLU A O 1
ATOM 639 N N . HIS A 1 82 ? -9.691 5.932 1.416 1.00 86.06 82 HIS A N 1
ATOM 640 C CA . HIS A 1 82 ? -9.853 4.889 2.424 1.00 86.06 82 HIS A CA 1
ATOM 641 C C . HIS A 1 82 ? -9.195 5.202 3.777 1.00 86.06 82 HIS A C 1
ATOM 643 O O . HIS A 1 82 ? -9.343 4.404 4.707 1.00 86.06 82 HIS A O 1
ATOM 649 N N . LYS A 1 83 ? -8.544 6.365 3.936 1.00 88.44 83 LYS A N 1
ATOM 650 C CA . LYS A 1 83 ? -7.850 6.803 5.166 1.00 88.44 83 LYS A CA 1
ATOM 651 C C . LYS A 1 83 ? -6.803 5.800 5.666 1.00 88.44 83 LYS A C 1
ATOM 653 O O . LYS A 1 83 ? -6.711 5.541 6.863 1.00 88.44 83 LYS A O 1
ATOM 658 N N . LEU A 1 84 ? -6.043 5.214 4.748 1.00 88.50 84 LEU A N 1
ATOM 659 C CA . LEU A 1 84 ? -5.008 4.231 5.068 1.00 88.50 84 LEU A CA 1
ATOM 660 C C . LEU A 1 84 ? -3.619 4.867 5.009 1.00 88.50 84 LEU A C 1
ATOM 662 O O . LEU A 1 84 ? -3.390 5.831 4.281 1.00 88.50 84 LEU A O 1
ATOM 666 N N . LYS A 1 85 ? -2.673 4.301 5.757 1.00 91.44 85 LYS A N 1
ATOM 667 C CA . LYS A 1 85 ? -1.241 4.555 5.581 1.00 91.44 85 LYS A CA 1
ATOM 668 C C . LYS A 1 85 ? -0.661 3.447 4.706 1.00 91.44 85 LYS A C 1
ATOM 670 O O . LYS A 1 85 ? -0.715 2.279 5.090 1.00 91.44 85 LYS A O 1
ATOM 675 N N . LEU A 1 86 ? -0.138 3.818 3.539 1.00 90.62 86 LEU A N 1
ATOM 676 C CA . LEU A 1 86 ? 0.509 2.884 2.619 1.00 90.62 86 LEU A CA 1
ATOM 677 C C . LEU A 1 86 ? 1.944 2.590 3.077 1.00 90.62 86 LEU A C 1
ATOM 679 O O . LEU A 1 86 ? 2.687 3.515 3.407 1.00 90.62 86 LEU A O 1
ATOM 683 N N . ILE A 1 87 ? 2.314 1.313 3.062 1.00 91.62 87 ILE A N 1
ATOM 684 C CA . ILE A 1 87 ? 3.675 0.807 3.255 1.00 91.62 87 ILE A CA 1
ATOM 685 C C . ILE A 1 87 ? 4.081 0.071 1.969 1.00 91.62 87 ILE A C 1
ATOM 687 O O . ILE A 1 87 ? 3.259 -0.639 1.383 1.00 91.62 87 ILE A O 1
ATOM 691 N N . MET A 1 88 ? 5.320 0.287 1.522 1.00 84.38 88 MET A N 1
ATOM 692 C CA . MET A 1 88 ? 5.952 -0.379 0.377 1.00 84.38 88 MET A CA 1
ATOM 693 C C . MET A 1 88 ? 7.414 -0.691 0.688 1.00 84.38 88 MET A C 1
ATOM 695 O O . MET A 1 88 ? 8.018 0.112 1.438 1.00 84.38 88 MET A O 1
#

pLDDT: mean 91.06, std 6.16, range [55.56, 96.38]